Protein AF-K5ZUS5-F1 (afdb_monomer_lite)

Organism: NCBI:txid999418

Sequence (83 aa):
MIDDKIDVDVYPNKKGWNVVVSYWYYNRNKNKKRLSSSVTYTWFTDCLEIVEFLQRKQTKVFYSQVKALARQFGEKEKISYKK

Foldseek 3Di:
DFPKDWDWDWDDDPQAIKIKIKIWGFDPPDDDGDTFKMKIWIATDRDVVVVVLSPDDDDPVSVVVVVVVSVVGTDIDMGGDDD

Radius of gyration: 14.17 Å; chains: 1; bounding box: 38×20×39 Å

Secondary structure (DSSP, 8-state):
----EEEEEEEEETTEEEEEEEEEEEE-SSSS-EEEEEEEEEEEE--HHHHHHHTS---HHHHHHHHHHHHHHPEEEEEE---

Structure (mmCIF, N/CA/C/O backbone):
data_AF-K5ZUS5-F1
#
_entry.id   AF-K5ZUS5-F1
#
loop_
_atom_site.group_PDB
_atom_site.id
_atom_site.type_symbol
_atom_site.label_atom_id
_atom_site.label_alt_id
_atom_site.label_comp_id
_atom_site.label_asym_id
_atom_site.label_entity_id
_atom_site.label_seq_id
_atom_site.pdbx_PDB_ins_code
_atom_site.Cartn_x
_atom_site.Cartn_y
_atom_site.Cartn_z
_atom_site.occupancy
_atom_site.B_iso_or_equiv
_atom_site.auth_seq_id
_atom_site.auth_comp_id
_atom_site.auth_asym_id
_atom_site.auth_atom_id
_atom_site.pdbx_PDB_model_num
ATOM 1 N N . MET A 1 1 ? 20.077 -8.990 -6.196 1.00 39.16 1 MET A N 1
ATOM 2 C CA . MET A 1 1 ? 19.210 -8.112 -5.379 1.00 39.16 1 MET A CA 1
ATOM 3 C C . MET A 1 1 ? 18.239 -7.428 -6.331 1.00 39.16 1 MET A C 1
ATOM 5 O O . MET A 1 1 ? 18.702 -6.901 -7.333 1.00 39.16 1 MET A O 1
ATOM 9 N N . ILE A 1 2 ? 16.921 -7.560 -6.160 1.00 44.94 2 ILE A N 1
ATOM 10 C CA . ILE A 1 2 ? 15.983 -6.820 -7.014 1.00 44.94 2 ILE A CA 1
ATOM 11 C C . ILE A 1 2 ? 15.943 -5.385 -6.480 1.00 44.94 2 ILE A C 1
ATOM 13 O O . ILE A 1 2 ? 15.589 -5.195 -5.322 1.00 44.94 2 ILE A O 1
ATOM 17 N N . ASP A 1 3 ? 16.356 -4.416 -7.299 1.00 52.34 3 ASP A N 1
ATOM 18 C CA . ASP A 1 3 ? 16.242 -2.969 -7.050 1.00 52.34 3 ASP A CA 1
ATOM 19 C C . ASP A 1 3 ? 14.770 -2.507 -7.132 1.00 52.34 3 ASP A C 1
ATOM 21 O O . ASP A 1 3 ? 14.457 -1.488 -7.744 1.00 52.34 3 ASP A O 1
ATOM 25 N N . ASP A 1 4 ? 13.844 -3.295 -6.586 1.00 66.50 4 ASP A N 1
ATOM 26 C CA . ASP A 1 4 ? 12.436 -2.924 -6.530 1.00 66.50 4 ASP A CA 1
ATOM 27 C C . ASP A 1 4 ? 12.280 -1.910 -5.402 1.00 66.50 4 ASP A C 1
ATOM 29 O O . ASP A 1 4 ? 12.487 -2.236 -4.228 1.00 66.50 4 ASP A O 1
ATOM 33 N N . LYS A 1 5 ? 11.921 -0.676 -5.756 1.00 81.62 5 LYS A N 1
ATOM 34 C CA . LYS A 1 5 ? 11.528 0.324 -4.766 1.00 81.62 5 LYS A CA 1
ATOM 35 C C . LYS A 1 5 ? 10.090 0.026 -4.342 1.00 81.62 5 LYS A C 1
ATOM 37 O O . LYS A 1 5 ? 9.243 -0.267 -5.190 1.00 81.62 5 LYS A O 1
ATOM 42 N N . ILE A 1 6 ? 9.850 0.065 -3.038 1.00 87.38 6 ILE A N 1
ATOM 43 C CA . ILE A 1 6 ? 8.518 0.011 -2.438 1.00 87.38 6 ILE A CA 1
ATOM 44 C C . ILE A 1 6 ? 8.307 1.326 -1.722 1.00 87.38 6 ILE A C 1
ATOM 46 O O . ILE A 1 6 ? 9.210 1.786 -1.025 1.00 87.38 6 ILE A O 1
ATOM 50 N N . ASP A 1 7 ? 7.126 1.888 -1.897 1.00 90.38 7 ASP A N 1
ATOM 51 C CA . ASP A 1 7 ? 6.662 3.030 -1.130 1.00 90.38 7 ASP A CA 1
ATOM 52 C C . ASP A 1 7 ? 5.300 2.715 -0.531 1.00 90.38 7 ASP A C 1
ATOM 54 O O . ASP A 1 7 ? 4.523 1.950 -1.115 1.00 90.38 7 ASP A O 1
ATOM 58 N N . VAL A 1 8 ? 5.067 3.242 0.663 1.00 91.75 8 VAL A N 1
ATOM 59 C CA . VAL A 1 8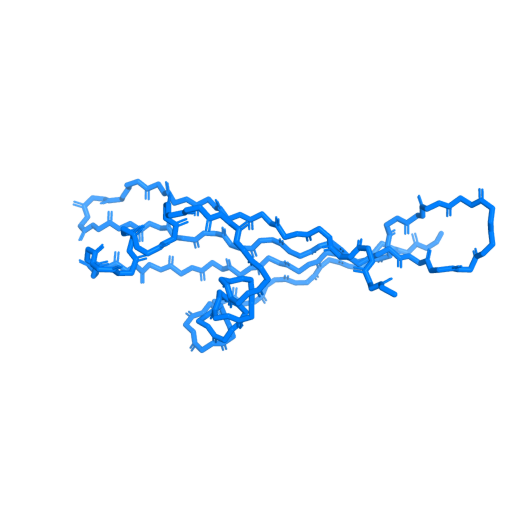 ? 3.869 2.982 1.455 1.00 91.75 8 VAL A CA 1
ATOM 60 C C . VAL A 1 8 ? 3.396 4.308 2.012 1.00 91.75 8 VAL A C 1
ATOM 62 O O . VAL A 1 8 ? 4.045 4.871 2.890 1.00 91.75 8 VAL A O 1
ATOM 65 N N . ASP A 1 9 ? 2.241 4.749 1.540 1.00 93.19 9 ASP A N 1
ATOM 66 C CA . ASP A 1 9 ? 1.558 5.927 2.042 1.00 93.19 9 ASP A CA 1
ATOM 67 C C . ASP A 1 9 ? 0.309 5.511 2.805 1.00 93.19 9 ASP A C 1
ATOM 69 O O . ASP A 1 9 ? -0.459 4.646 2.375 1.00 93.19 9 ASP A O 1
ATOM 73 N N . VAL A 1 10 ? 0.095 6.155 3.947 1.00 93.94 10 VAL A N 1
ATOM 74 C CA . VAL A 1 10 ? -1.110 5.988 4.754 1.00 93.94 10 VAL A CA 1
ATOM 75 C C . VAL A 1 10 ? -1.643 7.368 5.083 1.00 93.94 10 VAL A C 1
ATOM 77 O O . VAL A 1 10 ? -0.939 8.176 5.687 1.00 93.94 10 VAL A O 1
ATOM 80 N N . TYR A 1 11 ? -2.885 7.642 4.697 1.00 93.75 11 TYR A N 1
ATOM 81 C CA . TYR A 1 11 ? -3.521 8.929 4.956 1.00 93.75 11 TYR A CA 1
ATOM 82 C C . TYR A 1 11 ? -4.937 8.754 5.507 1.00 93.75 11 TYR A C 1
ATOM 84 O O . TYR A 1 11 ? -5.640 7.805 5.144 1.00 93.75 11 TYR A O 1
ATOM 92 N N . PRO A 1 12 ? -5.369 9.651 6.410 1.00 93.56 12 PRO A N 1
ATOM 93 C CA . PRO A 1 12 ? -6.679 9.553 7.029 1.00 93.56 12 PRO A CA 1
ATOM 94 C C . PRO A 1 12 ? -7.799 9.748 5.999 1.00 93.56 12 PRO A C 1
ATOM 96 O O . PRO A 1 12 ? -7.721 10.580 5.095 1.00 93.56 12 PRO A O 1
ATOM 99 N N . ASN A 1 13 ? -8.874 8.990 6.178 1.00 91.94 13 ASN A N 1
ATOM 100 C CA . ASN A 1 13 ? -10.153 9.123 5.491 1.00 91.94 13 ASN A CA 1
ATOM 101 C C . ASN A 1 13 ? -11.255 9.152 6.563 1.00 91.94 13 ASN A C 1
ATOM 103 O O . ASN A 1 13 ? -11.054 8.649 7.660 1.00 91.94 13 ASN A O 1
ATOM 107 N N . LYS A 1 14 ? -12.430 9.728 6.291 1.00 87.00 14 LYS A N 1
ATOM 108 C CA . LYS A 1 14 ? -13.447 10.091 7.307 1.00 87.00 14 LYS A CA 1
ATOM 109 C C . LYS A 1 14 ? -13.738 9.031 8.386 1.00 87.00 14 LYS A C 1
ATOM 111 O O . LYS A 1 14 ? -14.096 9.405 9.495 1.00 87.00 14 LYS A O 1
ATOM 116 N N . LYS A 1 15 ? -13.639 7.738 8.060 1.00 90.44 15 LYS A N 1
ATOM 117 C CA . LYS A 1 15 ? -13.919 6.614 8.971 1.00 90.44 15 LYS A CA 1
ATOM 118 C C . LYS A 1 15 ? -12.720 5.680 9.219 1.00 90.44 15 LYS A C 1
ATOM 120 O O . LYS A 1 15 ? -12.919 4.600 9.753 1.00 90.44 15 LYS A O 1
ATOM 125 N N . GLY A 1 16 ? -11.509 6.045 8.798 1.00 94.31 16 GLY A N 1
ATOM 126 C CA . GLY A 1 16 ? -10.329 5.181 8.889 1.00 94.31 16 GLY A CA 1
ATOM 127 C C . GLY A 1 16 ? -9.152 5.728 8.088 1.00 94.31 16 GLY A C 1
ATOM 128 O O . GLY A 1 16 ? -8.886 6.928 8.101 1.00 94.31 16 GLY A O 1
ATOM 129 N N . TRP A 1 17 ? -8.456 4.865 7.360 1.00 96.44 17 TRP A N 1
ATOM 130 C CA . TRP A 1 17 ? -7.248 5.209 6.620 1.00 96.44 17 TRP A CA 1
ATOM 131 C C . TRP A 1 17 ? -7.268 4.582 5.237 1.00 96.44 17 TRP A C 1
ATOM 133 O O . TRP A 1 17 ? -7.624 3.419 5.063 1.00 96.44 17 TRP A O 1
ATOM 143 N N . ASN A 1 18 ? -6.853 5.361 4.248 1.00 96.19 18 ASN A N 1
ATOM 144 C CA . ASN A 1 18 ? -6.501 4.821 2.949 1.00 96.19 18 ASN A CA 1
ATOM 145 C C . ASN A 1 18 ? -5.020 4.461 2.976 1.00 96.19 18 ASN A C 1
ATOM 147 O O . ASN A 1 18 ? -4.185 5.250 3.428 1.00 96.19 18 ASN A O 1
ATOM 151 N N . VAL A 1 19 ? -4.709 3.277 2.474 1.00 95.81 19 VAL A N 1
ATOM 152 C CA . VAL A 1 19 ? -3.349 2.790 2.311 1.00 95.81 19 VAL A CA 1
ATOM 153 C C . VAL A 1 19 ? -3.058 2.664 0.828 1.00 95.81 19 VAL A C 1
ATOM 155 O O . VAL A 1 19 ? -3.854 2.102 0.075 1.00 95.81 19 VAL A O 1
ATOM 158 N N . VAL A 1 20 ? -1.900 3.173 0.421 1.00 95.75 20 VAL A N 1
ATOM 159 C CA . VAL A 1 20 ? -1.396 3.103 -0.946 1.00 95.75 20 VAL A CA 1
ATOM 160 C C . VAL A 1 20 ? -0.012 2.481 -0.908 1.00 95.75 20 VAL A C 1
ATOM 162 O O . VAL A 1 20 ? 0.888 2.972 -0.234 1.00 95.75 20 VAL A O 1
ATOM 165 N N . VAL A 1 21 ? 0.172 1.386 -1.639 1.00 94.50 21 VAL A N 1
ATOM 166 C CA . VAL A 1 21 ? 1.459 0.699 -1.749 1.00 94.50 21 VAL A CA 1
ATOM 167 C C . VAL A 1 21 ? 1.886 0.653 -3.202 1.00 94.50 21 VAL A C 1
ATOM 169 O O . VAL A 1 21 ? 1.231 0.016 -4.024 1.00 94.50 21 VAL A O 1
ATOM 172 N N . SER A 1 22 ? 3.019 1.277 -3.509 1.00 93.50 22 SER A N 1
ATOM 173 C CA . SER A 1 22 ? 3.556 1.352 -4.867 1.00 93.50 22 SER A CA 1
ATOM 174 C C . SER A 1 22 ? 4.838 0.537 -5.020 1.00 93.50 22 SER A C 1
ATOM 176 O O . SER A 1 22 ? 5.770 0.634 -4.225 1.00 93.50 22 SER A O 1
ATOM 178 N N . TYR A 1 23 ? 4.884 -0.265 -6.081 1.00 90.12 23 TYR A N 1
ATOM 179 C CA . TYR A 1 23 ? 6.020 -1.069 -6.517 1.00 90.12 23 TYR A CA 1
ATOM 180 C C . TYR A 1 23 ? 6.545 -0.520 -7.833 1.00 90.12 23 TYR A C 1
ATOM 182 O O . TYR A 1 23 ? 5.783 -0.404 -8.792 1.00 90.12 23 TYR A O 1
ATOM 190 N N . TRP A 1 24 ? 7.850 -0.285 -7.928 1.00 88.75 24 TRP A N 1
ATOM 191 C CA . TRP A 1 24 ? 8.496 0.060 -9.194 1.00 88.75 24 TRP A CA 1
ATOM 192 C C . TRP A 1 24 ? 9.450 -1.041 -9.622 1.00 88.75 24 TRP A C 1
ATOM 194 O O . TRP A 1 24 ? 10.422 -1.343 -8.932 1.00 88.75 24 TRP A O 1
ATOM 204 N N . TYR A 1 25 ? 9.177 -1.609 -10.792 1.00 85.88 25 TYR A N 1
ATOM 205 C CA . TYR A 1 25 ? 9.992 -2.641 -11.408 1.00 85.88 25 TYR A CA 1
ATOM 206 C C . TYR A 1 25 ? 10.892 -2.010 -12.459 1.00 85.88 25 TYR A C 1
ATOM 208 O O . TYR A 1 25 ? 10.416 -1.468 -13.462 1.00 85.88 25 TYR A O 1
ATOM 216 N N . TYR A 1 26 ? 12.201 -2.109 -12.255 1.00 83.06 26 TYR A N 1
ATOM 217 C CA . TYR A 1 26 ? 13.199 -1.596 -13.187 1.00 83.06 26 TYR A CA 1
ATOM 218 C C . 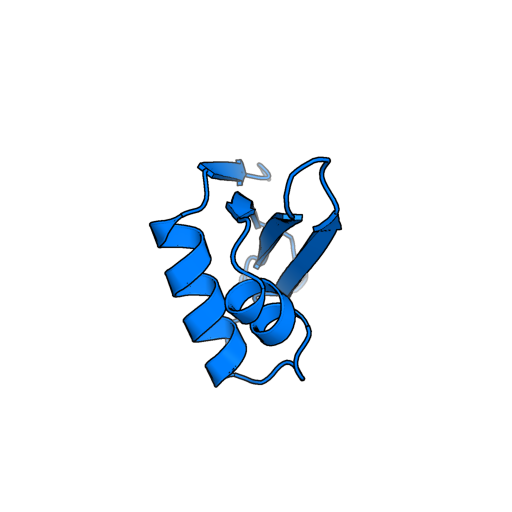TYR A 1 26 ? 13.751 -2.716 -14.067 1.00 83.06 26 TYR A C 1
ATOM 220 O O . TYR A 1 26 ? 14.029 -3.826 -13.607 1.00 83.06 26 TYR A O 1
ATOM 228 N N . ASN A 1 27 ? 13.939 -2.423 -15.353 1.00 78.69 27 ASN A N 1
ATOM 229 C CA . ASN A 1 27 ? 14.582 -3.350 -16.269 1.00 78.69 27 ASN A CA 1
ATOM 230 C C . ASN A 1 27 ? 16.071 -3.481 -15.915 1.00 78.69 27 ASN A C 1
ATOM 232 O O . ASN A 1 27 ? 16.775 -2.485 -15.743 1.00 78.69 27 ASN A O 1
ATOM 236 N N . ARG A 1 28 ? 16.546 -4.725 -15.824 1.00 70.56 28 ARG A N 1
ATOM 237 C CA . ARG A 1 28 ? 17.937 -5.065 -15.499 1.00 70.56 28 ARG A CA 1
ATOM 238 C C . ARG A 1 28 ? 18.875 -5.025 -16.706 1.00 70.56 28 ARG A C 1
ATOM 240 O O . 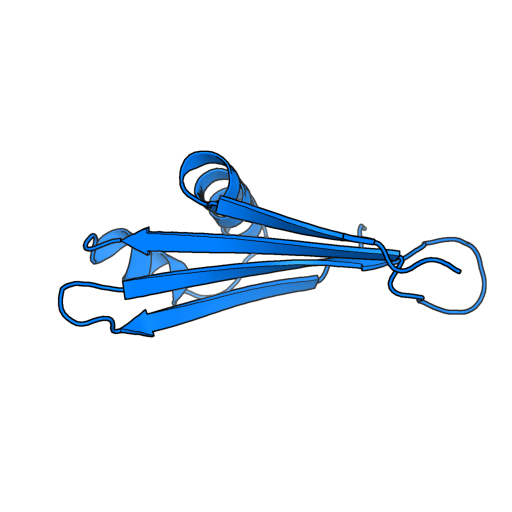ARG A 1 28 ? 20.085 -5.145 -16.529 1.00 70.56 28 ARG A O 1
ATOM 247 N N . ASN A 1 29 ? 18.350 -4.901 -17.928 1.00 67.19 29 ASN A N 1
ATOM 248 C CA . ASN A 1 29 ? 19.162 -5.065 -19.127 1.00 67.19 29 ASN A CA 1
ATOM 249 C C . ASN A 1 29 ? 19.945 -3.781 -19.488 1.00 67.19 29 ASN A C 1
ATOM 251 O O . ASN A 1 29 ? 19.383 -2.826 -20.016 1.00 67.19 29 ASN A O 1
ATOM 255 N N . LYS A 1 30 ? 21.240 -3.828 -19.139 1.00 58.06 30 LYS A N 1
ATOM 256 C CA . LYS A 1 30 ? 22.440 -3.057 -19.533 1.00 58.06 30 LYS A CA 1
ATOM 257 C C . LYS A 1 30 ? 22.336 -1.522 -19.711 1.00 58.06 30 LYS A C 1
ATOM 259 O O . LYS A 1 30 ? 21.664 -0.984 -20.584 1.00 58.06 30 LYS A O 1
ATOM 264 N N . ASN A 1 31 ? 23.160 -0.841 -18.909 1.00 57.88 31 ASN A N 1
ATOM 265 C CA . ASN A 1 31 ? 23.627 0.555 -18.963 1.00 57.88 31 ASN A CA 1
ATOM 266 C C . ASN A 1 31 ? 22.722 1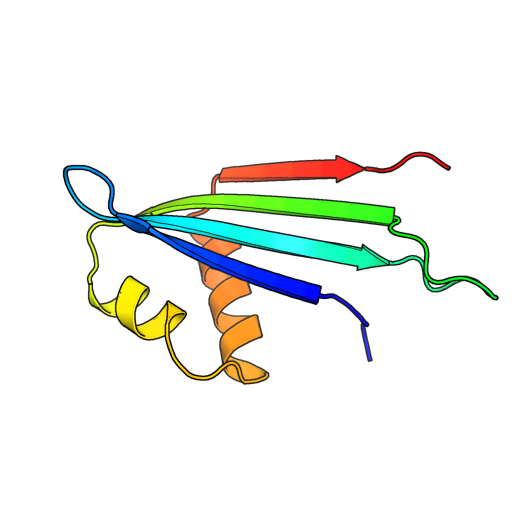.672 -18.419 1.00 57.88 31 ASN A C 1
ATOM 268 O O . ASN A 1 31 ? 23.264 2.694 -18.006 1.00 57.88 31 ASN A O 1
ATOM 272 N N . LYS A 1 32 ? 21.394 1.517 -18.332 1.00 66.50 32 LYS A N 1
ATOM 273 C CA . LYS A 1 32 ? 20.520 2.510 -17.665 1.00 66.50 32 LYS A CA 1
ATOM 274 C C . LYS A 1 32 ? 19.381 1.821 -16.911 1.00 66.50 32 LYS A C 1
ATOM 276 O O . LYS A 1 32 ? 18.621 1.073 -17.520 1.00 66.50 32 LYS A O 1
ATOM 281 N N . LYS A 1 33 ? 19.226 2.103 -15.607 1.00 71.50 33 LYS A N 1
ATOM 282 C CA . LYS A 1 33 ? 18.031 1.711 -14.836 1.00 71.50 33 LYS A CA 1
ATOM 283 C C . LYS A 1 33 ? 16.822 2.413 -15.455 1.00 71.50 33 LYS A C 1
ATOM 285 O O . LYS A 1 33 ? 16.660 3.618 -15.296 1.00 71.50 33 LYS A O 1
ATOM 290 N N . ARG A 1 34 ? 16.002 1.676 -16.203 1.00 77.88 34 ARG A N 1
ATOM 291 C CA . ARG A 1 34 ? 14.753 2.185 -16.785 1.00 77.88 34 ARG A CA 1
ATOM 292 C C . ARG A 1 34 ? 13.573 1.546 -16.081 1.00 77.88 34 ARG A C 1
ATOM 294 O O . ARG A 1 34 ? 13.562 0.330 -15.891 1.00 77.88 34 ARG A O 1
ATOM 301 N N . LEU A 1 35 ? 12.598 2.362 -15.704 1.00 84.12 35 LEU A N 1
ATOM 302 C CA . LEU A 1 35 ? 11.350 1.879 -15.135 1.00 84.12 35 LEU A CA 1
ATOM 303 C C . LEU A 1 35 ? 10.592 1.088 -16.208 1.00 84.12 35 LEU A C 1
ATOM 305 O O . LEU A 1 35 ? 10.335 1.601 -17.290 1.00 84.12 35 LEU A O 1
ATOM 309 N N . SER A 1 36 ? 10.293 -0.177 -15.925 1.00 86.75 36 SER A N 1
ATOM 310 C CA . SER A 1 36 ? 9.583 -1.079 -16.837 1.00 86.75 36 SER A CA 1
ATOM 311 C C . SER A 1 36 ? 8.085 -1.073 -16.564 1.00 86.75 36 SER A C 1
ATOM 313 O O . SER A 1 36 ? 7.267 -1.070 -17.478 1.00 86.75 36 SER A O 1
ATOM 315 N N . SER A 1 37 ? 7.715 -1.106 -15.290 1.00 88.19 37 SER A N 1
ATOM 316 C CA . SER A 1 37 ? 6.322 -1.080 -14.862 1.00 88.19 37 SER A CA 1
ATOM 317 C C . SER A 1 37 ? 6.236 -0.625 -13.420 1.00 88.19 37 SER A C 1
ATOM 319 O O . SER A 1 37 ? 7.153 -0.891 -12.641 1.00 88.19 37 SER A O 1
ATOM 321 N N . SER A 1 38 ? 5.117 -0.022 -13.057 1.00 92.50 38 SER A N 1
ATOM 322 C CA . SER A 1 38 ? 4.728 0.177 -11.671 1.00 92.50 38 SER A CA 1
ATOM 323 C C . S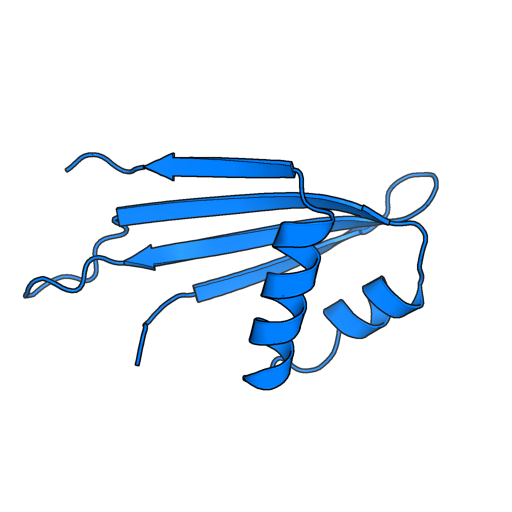ER A 1 38 ? 3.441 -0.579 -11.374 1.00 92.50 38 SER A C 1
ATOM 325 O O . SER A 1 38 ? 2.635 -0.865 -12.264 1.00 92.50 38 SER A O 1
ATOM 327 N N . VAL A 1 39 ? 3.282 -0.970 -10.119 1.00 93.50 39 VAL A N 1
ATOM 328 C CA . VAL A 1 39 ? 2.032 -1.524 -9.611 1.00 93.50 39 VAL A CA 1
ATOM 329 C C . VAL A 1 39 ? 1.691 -0.769 -8.346 1.00 93.50 39 VAL A C 1
ATOM 331 O O . VAL A 1 39 ? 2.527 -0.706 -7.451 1.00 93.50 39 VAL A O 1
ATOM 334 N N . THR A 1 40 ? 0.482 -0.246 -8.268 1.00 95.94 40 THR A N 1
ATOM 335 C CA . THR A 1 40 ? -0.038 0.429 -7.088 1.00 95.94 40 THR A CA 1
ATOM 336 C C . THR A 1 40 ? -1.203 -0.386 -6.552 1.00 95.94 40 THR A C 1
ATOM 338 O O . THR A 1 40 ? -2.029 -0.877 -7.318 1.00 95.94 40 THR A O 1
ATOM 341 N N . TYR A 1 41 ? -1.215 -0.601 -5.244 1.00 96.38 41 TYR A N 1
ATOM 342 C CA . TYR A 1 41 ? -2.321 -1.225 -4.537 1.00 96.38 41 TYR A CA 1
ATOM 343 C C . TYR A 1 41 ? -2.934 -0.200 -3.609 1.00 96.38 41 TYR A C 1
ATOM 345 O O . TYR A 1 41 ? -2.203 0.448 -2.858 1.00 96.38 41 TYR A O 1
ATOM 353 N N . THR A 1 42 ? -4.252 -0.078 -3.643 1.00 96.38 42 THR A N 1
ATOM 354 C CA . THR A 1 42 ? -4.992 0.847 -2.791 1.00 96.38 42 THR A CA 1
ATOM 355 C C . THR A 1 42 ? -6.044 0.084 -2.005 1.00 96.38 42 THR A C 1
ATOM 357 O O . THR A 1 42 ? -6.706 -0.808 -2.527 1.00 96.38 42 THR A O 1
ATOM 360 N N . TRP A 1 43 ? -6.180 0.384 -0.718 1.00 96.81 43 TRP A N 1
ATOM 361 C CA . TRP A 1 43 ? -7.304 -0.117 0.068 1.00 96.81 43 TRP A CA 1
ATOM 362 C C . TRP A 1 43 ? -7.643 0.821 1.213 1.00 96.81 43 TRP A C 1
ATOM 364 O O . TRP A 1 43 ? -6.852 1.680 1.600 1.00 96.81 43 TRP A O 1
ATOM 374 N N . PHE A 1 44 ? -8.833 0.623 1.766 1.00 96.31 44 PHE A N 1
ATOM 375 C CA . PHE A 1 44 ? -9.264 1.259 2.997 1.00 96.31 44 PHE A CA 1
ATOM 376 C C . PHE A 1 44 ? -9.135 0.278 4.166 1.00 96.31 44 PHE A C 1
ATOM 378 O O . PHE A 1 44 ? -9.468 -0.899 4.037 1.00 96.31 44 PHE A O 1
ATOM 385 N N . THR A 1 45 ? -8.682 0.769 5.315 1.00 95.06 45 THR A N 1
ATOM 386 C CA . THR A 1 45 ? -8.663 0.037 6.584 1.00 95.06 45 THR A CA 1
ATOM 387 C C . THR A 1 45 ? -9.075 0.970 7.714 1.00 95.06 45 THR A C 1
ATOM 389 O O . THR A 1 45 ? -8.648 2.119 7.761 1.00 95.06 45 THR A O 1
ATOM 392 N N . ASP A 1 46 ? -9.881 0.487 8.646 1.00 94.94 46 ASP A N 1
ATOM 393 C CA . ASP A 1 46 ? -10.163 1.120 9.940 1.00 94.94 46 ASP A CA 1
ATOM 394 C C . ASP A 1 46 ? -9.356 0.474 11.084 1.00 94.94 46 ASP A C 1
ATOM 396 O O . ASP A 1 46 ? -9.417 0.911 12.232 1.00 94.94 46 ASP A O 1
ATOM 400 N N . CYS A 1 47 ? -8.550 -0.545 10.776 1.00 94.38 47 CYS A N 1
ATOM 401 C CA . CYS A 1 47 ? -7.687 -1.210 11.740 1.00 94.38 47 CYS A CA 1
ATOM 402 C C . CYS A 1 47 ? -6.437 -0.370 12.046 1.00 94.38 47 CYS A C 1
ATOM 404 O O . CYS A 1 47 ? -5.534 -0.244 11.210 1.00 94.38 47 CYS A O 1
ATOM 406 N N . LEU A 1 48 ? -6.369 0.154 13.273 1.00 91.69 48 LEU A N 1
ATOM 407 C CA . LEU A 1 48 ? -5.247 0.957 13.762 1.00 91.69 48 LEU A CA 1
ATOM 408 C C . LEU A 1 48 ? -3.930 0.168 13.796 1.00 91.69 48 LEU A C 1
ATOM 410 O O . LEU A 1 48 ? -2.890 0.709 13.439 1.00 91.69 48 LEU A O 1
ATOM 414 N N . GLU A 1 49 ? -3.965 -1.120 14.146 1.00 92.38 49 GLU A N 1
ATOM 415 C CA . GLU A 1 49 ? -2.762 -1.963 14.221 1.00 92.38 49 GLU A CA 1
ATOM 416 C C . GLU A 1 49 ? -2.058 -2.086 12.865 1.00 92.38 49 GLU A C 1
ATOM 418 O O . GLU A 1 49 ? -0.828 -2.050 12.791 1.00 92.38 49 GLU A O 1
ATOM 423 N N . ILE A 1 50 ? -2.833 -2.187 11.777 1.00 91.69 50 ILE A N 1
ATOM 424 C CA . ILE A 1 50 ? -2.290 -2.188 10.415 1.00 91.69 50 ILE A CA 1
ATOM 425 C C . ILE A 1 50 ? -1.628 -0.839 10.129 1.00 91.69 50 ILE A C 1
ATOM 427 O O . ILE A 1 50 ? -0.508 -0.806 9.630 1.00 91.69 50 ILE A O 1
ATOM 431 N N . VAL A 1 51 ? -2.282 0.270 10.468 1.00 92.38 51 VAL A N 1
ATOM 432 C CA . VAL A 1 51 ? -1.748 1.622 10.239 1.00 92.38 51 VAL A CA 1
ATOM 433 C C . VAL A 1 51 ? -0.444 1.841 11.002 1.00 92.38 51 VAL A C 1
ATOM 435 O O . VAL A 1 51 ? 0.556 2.244 10.407 1.00 92.38 51 VAL A O 1
ATOM 438 N N . GLU A 1 52 ? -0.420 1.505 12.290 1.00 92.06 52 GLU A N 1
ATOM 439 C CA . GLU A 1 52 ? 0.781 1.583 13.117 1.00 92.06 52 GLU A CA 1
ATOM 440 C C . GLU A 1 52 ? 1.891 0.684 12.578 1.00 92.06 52 GLU A C 1
ATOM 442 O O . GLU A 1 52 ? 3.048 1.098 12.523 1.00 92.06 52 GLU A O 1
ATOM 447 N N . PHE A 1 53 ? 1.559 -0.537 12.144 1.00 91.44 53 PHE A N 1
ATOM 448 C CA . PHE A 1 53 ? 2.518 -1.439 11.516 1.00 91.44 53 PHE A CA 1
ATOM 449 C C . PHE A 1 53 ? 3.161 -0.799 10.282 1.00 91.44 53 PHE A C 1
ATOM 451 O O . PHE A 1 53 ? 4.387 -0.820 10.177 1.00 91.44 53 PHE A O 1
ATOM 458 N N . LEU A 1 54 ? 2.369 -0.196 9.390 1.00 90.88 54 LEU A N 1
ATOM 459 C CA . LEU A 1 54 ? 2.846 0.438 8.154 1.00 90.88 54 LEU A CA 1
ATOM 460 C C . LEU A 1 54 ? 3.733 1.668 8.405 1.00 90.88 54 LEU A C 1
ATOM 462 O O . LEU A 1 54 ? 4.583 1.979 7.574 1.00 90.88 54 LEU A O 1
ATOM 466 N N . GLN A 1 55 ? 3.585 2.326 9.556 1.00 87.50 55 GLN A N 1
ATOM 467 C CA . GLN A 1 55 ? 4.402 3.473 9.965 1.00 87.50 55 GLN A CA 1
ATOM 468 C C . GLN A 1 55 ? 5.726 3.082 10.653 1.00 87.50 55 GLN A C 1
ATOM 470 O O . GLN A 1 55 ? 6.563 3.947 10.924 1.00 87.50 55 GLN A O 1
ATOM 475 N N . ARG A 1 56 ? 5.958 1.793 10.949 1.00 85.94 56 ARG A N 1
ATOM 476 C CA . ARG A 1 56 ? 7.197 1.323 11.598 1.00 85.94 56 ARG A CA 1
ATOM 477 C C . ARG A 1 56 ? 8.411 1.376 10.665 1.00 85.94 56 ARG A C 1
ATOM 479 O O . ARG A 1 56 ? 8.324 1.511 9.448 1.00 85.94 56 ARG A O 1
ATOM 486 N N . LYS A 1 57 ? 9.597 1.210 11.265 1.00 74.62 57 LYS A N 1
ATOM 487 C CA . LYS A 1 57 ? 10.883 1.195 10.556 1.00 74.62 57 LYS A CA 1
ATOM 488 C C . LYS A 1 57 ? 10.901 0.139 9.444 1.00 74.62 57 LYS A C 1
ATOM 490 O O . LYS A 1 57 ? 10.691 -1.052 9.679 1.00 74.62 57 LYS A O 1
ATOM 495 N N . GLN A 1 58 ? 11.254 0.583 8.245 1.00 79.19 58 GLN A N 1
ATOM 496 C CA . GLN A 1 58 ? 11.247 -0.231 7.037 1.00 79.19 58 GLN A CA 1
ATOM 497 C C . GLN A 1 58 ? 12.420 -1.227 7.024 1.00 79.19 58 GLN A C 1
ATOM 499 O O . GLN A 1 58 ? 13.575 -0.870 6.790 1.00 79.19 58 GLN A O 1
ATOM 504 N N . THR A 1 59 ? 12.124 -2.501 7.284 1.00 80.81 59 THR A N 1
ATOM 505 C CA . THR A 1 59 ? 13.072 -3.628 7.194 1.00 80.81 59 THR A CA 1
ATOM 506 C C . THR A 1 59 ? 12.739 -4.545 6.011 1.00 80.81 59 THR A C 1
ATOM 508 O O . THR A 1 59 ? 11.676 -4.449 5.403 1.00 80.81 59 THR A O 1
ATOM 511 N N . LYS A 1 60 ? 13.620 -5.499 5.672 1.00 78.44 60 LYS A N 1
ATOM 512 C CA . LYS A 1 60 ? 13.304 -6.499 4.630 1.00 78.44 60 LYS A CA 1
ATOM 513 C C . LYS A 1 60 ? 12.054 -7.326 4.953 1.00 78.44 60 LYS A C 1
ATOM 515 O O . LYS A 1 60 ? 11.277 -7.606 4.046 1.00 78.44 60 LYS A O 1
ATOM 520 N N . VAL A 1 61 ? 11.867 -7.713 6.218 1.00 82.38 61 VAL A N 1
ATOM 521 C CA . VAL A 1 61 ? 10.696 -8.491 6.662 1.00 82.38 61 VAL A CA 1
ATOM 522 C C . VAL A 1 61 ? 9.422 -7.662 6.516 1.00 82.38 61 VAL A C 1
ATOM 524 O O . VAL A 1 61 ? 8.440 -8.153 5.961 1.00 82.38 61 VAL A O 1
ATOM 527 N N . PHE A 1 62 ? 9.488 -6.384 6.899 1.00 86.44 62 PHE A N 1
ATOM 528 C CA . PHE A 1 62 ? 8.405 -5.420 6.716 1.00 86.44 62 PHE A CA 1
ATOM 529 C C . PHE A 1 62 ? 7.921 -5.376 5.259 1.00 86.44 62 PHE A C 1
ATOM 531 O O . PHE A 1 62 ? 6.742 -5.586 4.993 1.00 86.44 62 PHE A O 1
ATOM 538 N N . TYR A 1 63 ? 8.827 -5.224 4.288 1.00 85.00 63 TYR A N 1
ATOM 539 C CA . TYR A 1 63 ? 8.444 -5.156 2.873 1.00 85.00 63 TYR A CA 1
ATOM 540 C C . TYR A 1 63 ? 7.766 -6.427 2.339 1.00 85.00 63 TYR A C 1
ATOM 542 O O . TYR A 1 63 ? 6.896 -6.346 1.468 1.00 85.00 63 TYR A O 1
ATOM 550 N N . SER A 1 64 ? 8.149 -7.603 2.840 1.00 87.12 64 SER A N 1
ATOM 551 C CA . SER A 1 64 ? 7.495 -8.867 2.480 1.00 87.12 64 SER A CA 1
ATOM 552 C C . SER A 1 64 ? 6.077 -8.956 3.048 1.00 87.12 64 SER A C 1
ATOM 554 O O . SER A 1 64 ? 5.167 -9.383 2.340 1.00 87.12 64 SER A O 1
ATOM 556 N N . GLN A 1 65 ? 5.874 -8.511 4.290 1.00 91.00 65 GLN A N 1
ATOM 557 C CA . GLN A 1 65 ? 4.558 -8.467 4.937 1.00 91.00 65 GLN A CA 1
ATOM 558 C C . GLN A 1 65 ? 3.633 -7.446 4.263 1.00 91.00 65 GLN A C 1
ATOM 560 O O . GLN A 1 65 ? 2.498 -7.778 3.934 1.00 91.00 65 GLN A O 1
ATOM 565 N N . VAL A 1 66 ? 4.139 -6.251 3.939 1.00 91.81 66 VAL A N 1
ATOM 566 C CA . VAL A 1 66 ? 3.397 -5.236 3.172 1.00 91.81 66 VAL A CA 1
ATOM 567 C C . VAL A 1 66 ? 2.954 -5.782 1.812 1.00 91.81 66 VAL A C 1
ATOM 569 O O . VAL A 1 66 ? 1.818 -5.570 1.407 1.00 91.81 66 VAL A O 1
ATOM 572 N N . LYS A 1 67 ? 3.813 -6.538 1.112 1.00 90.62 67 LYS A N 1
ATOM 573 C CA . LYS A 1 67 ? 3.440 -7.219 -0.142 1.00 90.62 67 LYS A CA 1
ATOM 574 C C . LYS A 1 67 ? 2.310 -8.225 0.025 1.00 90.62 67 LYS A C 1
ATOM 576 O O . LYS A 1 67 ? 1.483 -8.338 -0.877 1.00 90.62 67 LYS A O 1
ATOM 581 N N . ALA A 1 68 ? 2.298 -8.974 1.124 1.00 92.38 68 ALA A N 1
ATOM 582 C CA . ALA A 1 68 ? 1.221 -9.915 1.404 1.00 92.38 68 ALA A CA 1
ATOM 583 C C . ALA A 1 68 ? -0.100 -9.169 1.644 1.00 92.38 68 ALA A C 1
ATOM 585 O O . ALA A 1 68 ? -1.085 -9.467 0.974 1.00 92.38 68 ALA A O 1
ATOM 586 N N . LEU A 1 69 ? -0.081 -8.137 2.496 1.00 93.44 69 LEU A N 1
ATOM 587 C CA . LEU A 1 69 ? -1.246 -7.294 2.784 1.00 93.44 69 LEU A CA 1
ATOM 588 C C . LEU A 1 69 ? -1.799 -6.623 1.522 1.00 93.44 69 LEU A C 1
ATOM 590 O O . LEU A 1 69 ? -2.983 -6.750 1.229 1.00 93.44 69 LEU A O 1
ATOM 594 N N . ALA A 1 70 ? -0.935 -5.984 0.730 1.00 93.31 70 ALA A N 1
ATOM 595 C CA . ALA A 1 70 ? -1.330 -5.309 -0.502 1.00 93.31 70 ALA A CA 1
ATOM 596 C C . ALA A 1 70 ? -2.001 -6.267 -1.497 1.00 93.31 70 ALA A C 1
ATOM 598 O O . ALA A 1 70 ? -2.989 -5.913 -2.121 1.00 93.31 70 ALA A O 1
ATOM 599 N N . ARG A 1 71 ? -1.511 -7.506 -1.625 1.00 92.50 71 ARG A N 1
ATOM 600 C CA . ARG A 1 71 ? -2.127 -8.514 -2.505 1.00 92.50 71 ARG A CA 1
ATOM 601 C C . ARG A 1 71 ? -3.452 -9.056 -1.980 1.00 92.50 71 ARG A C 1
ATOM 603 O O . ARG A 1 71 ? -4.253 -9.514 -2.785 1.00 92.50 71 ARG A O 1
ATOM 610 N N . GLN A 1 72 ? -3.629 -9.080 -0.662 1.00 95.25 72 GLN A N 1
ATOM 611 C CA . GLN A 1 72 ? -4.822 -9.621 -0.022 1.00 95.25 72 GLN A CA 1
ATOM 612 C C . GLN A 1 72 ? -5.967 -8.606 0.010 1.00 95.25 72 GLN A C 1
ATOM 614 O O . GLN A 1 72 ? -7.108 -8.980 -0.238 1.00 95.25 72 GLN A O 1
ATOM 619 N N . PHE A 1 73 ? -5.663 -7.344 0.319 1.00 94.38 73 PHE A N 1
ATOM 620 C CA . PHE A 1 73 ? -6.667 -6.303 0.558 1.00 94.38 73 PHE A CA 1
ATOM 621 C C . PHE A 1 73 ? -6.704 -5.223 -0.523 1.00 94.38 73 PHE A C 1
ATOM 623 O O . PHE A 1 73 ? -7.717 -4.550 -0.674 1.00 94.38 73 PHE A O 1
ATOM 630 N N . GLY A 1 74 ? -5.602 -5.036 -1.250 1.00 94.81 74 GLY A N 1
ATOM 631 C CA . GLY A 1 74 ? -5.439 -3.956 -2.211 1.00 94.81 74 GLY A CA 1
ATOM 632 C C . GLY A 1 74 ? -6.128 -4.210 -3.541 1.00 94.81 74 GLY A C 1
ATOM 633 O O . GLY A 1 74 ? -5.916 -5.244 -4.180 1.00 94.81 74 GLY A O 1
ATOM 634 N N . GLU A 1 75 ? -6.859 -3.209 -4.017 1.00 96.44 75 GLU A N 1
ATOM 635 C CA . GLU A 1 75 ? -7.223 -3.100 -5.420 1.00 96.44 75 GLU A CA 1
ATOM 636 C C . GLU A 1 75 ? -5.965 -2.793 -6.237 1.00 96.44 75 GLU A C 1
ATOM 638 O O . GLU A 1 75 ? -5.190 -1.898 -5.904 1.00 96.44 75 GLU A O 1
ATOM 643 N N . LYS A 1 76 ? -5.713 -3.593 -7.275 1.00 95.69 76 LYS A N 1
ATOM 644 C CA . LYS A 1 76 ? -4.449 -3.584 -8.010 1.00 95.69 76 LYS A CA 1
ATOM 645 C C . LYS A 1 76 ? -4.554 -2.777 -9.295 1.00 95.69 76 LYS A C 1
ATOM 647 O O . LYS A 1 76 ? -5.183 -3.215 -10.256 1.00 95.69 76 LYS A O 1
ATOM 652 N N . GLU A 1 77 ? -3.744 -1.737 -9.391 1.00 95.50 77 GLU A N 1
ATOM 653 C CA . GLU A 1 77 ? -3.524 -0.976 -10.613 1.00 95.50 77 GLU A CA 1
ATOM 654 C C . GLU A 1 77 ? -2.113 -1.233 -11.147 1.00 95.50 77 GLU A C 1
ATOM 656 O O . GLU A 1 77 ? -1.120 -1.134 -10.425 1.00 95.50 77 GLU A O 1
ATOM 661 N N . LYS A 1 78 ? -1.987 -1.597 -12.427 1.00 92.75 78 LYS A N 1
ATOM 662 C CA . LYS A 1 78 ? -0.685 -1.847 -13.063 1.00 92.75 78 LYS A CA 1
ATOM 663 C C . LYS A 1 78 ? -0.484 -0.925 -14.252 1.00 92.75 78 LYS A C 1
ATOM 665 O O . LYS A 1 78 ? -1.235 -0.986 -15.220 1.00 92.75 78 LYS A O 1
ATOM 670 N N . ILE A 1 79 ? 0.627 -0.199 -14.238 1.00 92.19 79 ILE A N 1
ATOM 671 C CA . ILE A 1 79 ? 1.069 0.638 -15.349 1.00 92.19 79 ILE A CA 1
ATOM 672 C C . ILE A 1 79 ? 2.308 -0.003 -15.961 1.00 92.19 79 ILE A C 1
ATOM 674 O O . ILE A 1 79 ? 3.304 -0.270 -15.287 1.00 92.19 79 ILE A O 1
ATOM 678 N N . SER A 1 80 ? 2.243 -0.289 -17.259 1.00 89.69 80 SER A N 1
ATOM 679 C CA . SER A 1 80 ? 3.395 -0.781 -18.017 1.00 89.69 80 SER A CA 1
ATOM 680 C C . SER A 1 80 ? 3.931 0.346 -18.882 1.00 89.69 80 SER A C 1
ATOM 682 O O . SER A 1 80 ? 3.203 0.892 -19.708 1.00 89.69 80 SER A O 1
ATOM 684 N N . TYR A 1 81 ? 5.205 0.677 -18.709 1.00 82.00 81 TYR A N 1
ATOM 685 C CA . TYR A 1 81 ? 5.859 1.698 -19.511 1.00 82.00 81 TYR A CA 1
ATOM 686 C C . TYR A 1 81 ? 6.402 1.010 -20.763 1.00 82.00 81 TYR A C 1
ATOM 688 O O . TYR A 1 81 ? 7.353 0.226 -20.699 1.00 82.00 81 TYR A O 1
ATOM 696 N N . LYS A 1 82 ? 5.730 1.225 -21.902 1.00 68.38 82 LYS A N 1
ATOM 697 C CA . LYS A 1 82 ? 6.249 0.775 -23.198 1.00 68.38 82 LYS A CA 1
ATOM 698 C C . LYS A 1 82 ? 7.540 1.533 -23.515 1.00 68.38 82 LYS A C 1
ATOM 700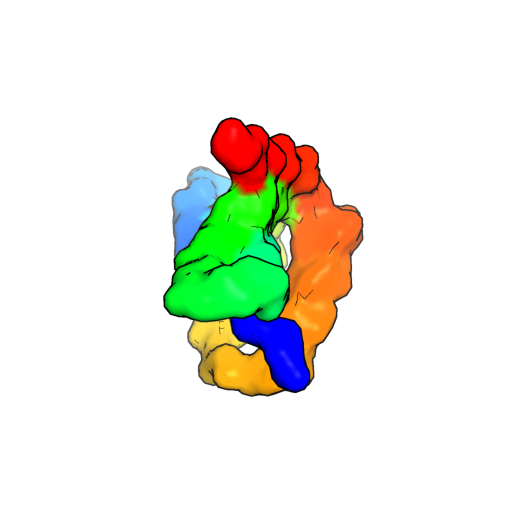 O O . LYS A 1 82 ? 7.738 2.663 -23.077 1.00 68.38 82 LYS A O 1
ATOM 705 N N . LYS A 1 83 ? 8.425 0.818 -24.201 1.00 59.47 83 LYS A N 1
ATOM 706 C CA . LYS A 1 83 ? 9.780 1.234 -24.550 1.00 59.47 83 LYS A CA 1
ATOM 707 C C . LYS A 1 83 ? 9.790 2.385 -25.544 1.00 59.47 83 LYS A C 1
ATOM 709 O O . LYS A 1 83 ? 8.902 2.373 -26.422 1.00 59.47 83 LYS A O 1
#

pLDDT: mean 86.06, std 12.31, range [39.16, 96.81]